Protein AF-A0A2V5QAB8-F1 (afdb_monomer_lite)

pLDDT: mean 71.93, std 19.82, range [36.09, 95.88]

Sequence (117 aa):
MLPFRSSHSIHWGWLVWLLSVALC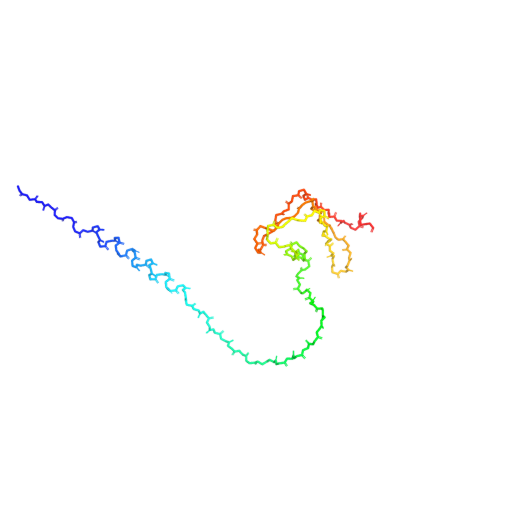VLISAPYVAGQSKGHKKKGRGGAATPTTSPGEQSLTNIPLPIGHEAKGLVFPDFDAEGHLRGRFEAGTAHRIDQEHIGFQQLKITTYTPDNQP

Secondary structure (DSSP, 8-state):
--PPP--SHHHHHHHHHHHHHHHHHHHT----------------S--------TTSTTTS---PPBT-EEEEEEEEEE-TTS-EEEEEEEEEEEE-SSS-EEEEEEEEEE--TTT--

Radius of gyration: 28.08 Å; chains: 1; bounding box: 90×66×29 Å

Foldseek 3Di:
DDDDDDPDPVVVVVVVVVVVVVVVVVVPDPPDDDDDDDDDDDDDDDDDDPPDPLPPPWDFPDPADAPDKDAFDKAFRADPVGFTQWMKTFRMWHHPDNGDIDGHPIDIGGDDPVRGD

Structure (mmCIF, N/CA/C/O backbone):
data_AF-A0A2V5QAB8-F1
#
_entry.id   AF-A0A2V5QAB8-F1
#
loop_
_atom_site.group_PDB
_atom_site.id
_atom_site.type_symbol
_atom_site.label_atom_id
_atom_site.label_alt_id
_atom_site.label_comp_id
_atom_site.label_asym_id
_atom_site.label_entity_id
_atom_site.label_seq_id
_atom_site.pdbx_PDB_ins_code
_atom_site.Cartn_x
_atom_site.Cartn_y
_atom_site.Cartn_z
_atom_site.occupancy
_atom_site.B_iso_or_equiv
_atom_site.auth_seq_id
_atom_site.auth_comp_id
_atom_site.auth_asym_id
_atom_site.auth_atom_id
_atom_site.pdbx_PDB_model_num
ATOM 1 N N . MET A 1 1 ? -69.286 32.115 0.124 1.00 43.78 1 MET A N 1
ATOM 2 C CA . MET A 1 1 ? -69.188 30.674 0.442 1.00 43.78 1 MET A CA 1
ATOM 3 C C . MET A 1 1 ? -68.805 29.935 -0.823 1.00 43.78 1 MET A C 1
ATOM 5 O O . MET A 1 1 ? -69.544 30.075 -1.782 1.00 43.78 1 MET A O 1
ATOM 9 N N . LEU A 1 2 ? -67.663 29.237 -0.822 1.00 45.50 2 LEU A N 1
ATOM 10 C CA . LEU A 1 2 ? -67.316 28.061 -1.643 1.00 45.50 2 LEU A CA 1
ATOM 11 C C . LEU A 1 2 ? -65.859 27.678 -1.298 1.00 45.50 2 LEU A C 1
ATOM 13 O O . LEU A 1 2 ? -64.961 28.462 -1.603 1.00 45.50 2 LEU A O 1
ATOM 17 N N . PRO A 1 3 ? -65.584 26.530 -0.652 1.00 57.19 3 PRO A N 1
ATOM 18 C CA . PRO A 1 3 ? -64.226 26.010 -0.571 1.00 57.19 3 PRO A CA 1
ATOM 19 C C . PRO A 1 3 ? -63.916 25.163 -1.814 1.00 57.19 3 PRO A C 1
ATOM 21 O O . PRO A 1 3 ? -64.606 24.188 -2.114 1.00 57.19 3 PRO A O 1
ATOM 24 N N . PHE A 1 4 ? -62.856 25.536 -2.531 1.00 45.97 4 PHE A N 1
ATOM 25 C CA . PHE A 1 4 ? -62.254 24.723 -3.585 1.00 45.97 4 PHE A CA 1
ATOM 26 C C . PHE A 1 4 ? -61.563 23.507 -2.942 1.00 45.97 4 PHE A C 1
ATOM 28 O O . PHE A 1 4 ? -60.642 23.654 -2.141 1.00 45.97 4 PHE A O 1
ATOM 35 N N . ARG A 1 5 ? -62.026 22.298 -3.279 1.00 54.97 5 ARG A N 1
ATOM 36 C CA . ARG A 1 5 ? -61.388 21.022 -2.920 1.00 54.97 5 ARG A CA 1
ATOM 37 C C . ARG A 1 5 ? -60.183 20.778 -3.833 1.00 54.97 5 ARG A C 1
ATOM 39 O O . ARG A 1 5 ? -60.354 20.574 -5.031 1.00 54.97 5 ARG A O 1
ATOM 46 N N . SER A 1 6 ? -58.981 20.731 -3.268 1.00 51.88 6 SER A N 1
ATOM 47 C CA . SER A 1 6 ? -57.760 20.273 -3.940 1.00 51.88 6 SER A CA 1
ATOM 48 C C . SER A 1 6 ? -57.514 18.779 -3.658 1.00 51.88 6 SER A C 1
ATOM 50 O O . SER A 1 6 ? -56.780 18.406 -2.751 1.00 51.88 6 SER A O 1
ATOM 52 N N . SER A 1 7 ? -58.119 17.889 -4.453 1.00 57.47 7 SER A N 1
ATOM 53 C CA . SER A 1 7 ? -57.958 16.420 -4.340 1.00 57.47 7 SER A CA 1
ATOM 54 C C . SER A 1 7 ? -56.920 15.833 -5.309 1.00 57.47 7 SER A C 1
ATOM 56 O O . SER A 1 7 ? -57.168 14.806 -5.928 1.00 57.47 7 SER A O 1
ATOM 58 N N . HIS A 1 8 ? -55.749 16.461 -5.472 1.00 56.16 8 HIS A N 1
ATOM 59 C CA . HIS A 1 8 ? -54.740 15.962 -6.427 1.00 56.16 8 HIS A CA 1
ATOM 60 C C . HIS A 1 8 ? -53.346 15.680 -5.842 1.00 56.16 8 HIS A C 1
ATOM 62 O O . HIS A 1 8 ? -52.572 14.981 -6.489 1.00 56.16 8 HIS A O 1
ATOM 68 N N . SER A 1 9 ? -53.003 16.130 -4.626 1.00 57.88 9 SER A N 1
ATOM 69 C CA . SER A 1 9 ? -51.629 15.936 -4.114 1.00 57.88 9 SER A CA 1
ATOM 70 C C . SER A 1 9 ? -51.402 14.603 -3.385 1.00 57.88 9 SER A C 1
ATOM 72 O O . SER A 1 9 ? -50.271 14.131 -3.314 1.00 57.88 9 SER A O 1
ATOM 74 N N . ILE A 1 10 ? -52.462 13.971 -2.868 1.00 57.19 10 ILE A N 1
ATOM 75 C CA . ILE A 1 10 ? -52.356 12.730 -2.077 1.00 57.19 10 ILE A CA 1
ATOM 76 C C . ILE A 1 10 ? -52.110 11.514 -2.983 1.00 57.19 10 ILE A C 1
ATOM 78 O O . ILE A 1 10 ? -51.326 10.630 -2.649 1.00 57.19 10 ILE A O 1
ATOM 82 N N . HIS A 1 11 ? -52.721 11.493 -4.170 1.00 60.16 11 HIS A N 1
ATOM 83 C CA . HIS A 1 11 ? -52.595 10.375 -5.107 1.00 60.16 11 HIS A CA 1
ATOM 84 C C . HIS A 1 11 ? -51.217 10.311 -5.778 1.00 60.16 11 HIS A C 1
ATOM 86 O O . HIS A 1 11 ? -50.732 9.221 -6.067 1.00 60.16 11 HIS A O 1
ATOM 92 N N . TRP A 1 12 ? -50.561 11.460 -5.975 1.00 62.31 12 TRP A N 1
ATOM 93 C CA . TRP A 1 12 ? -49.253 11.533 -6.629 1.00 62.31 12 TRP A CA 1
ATOM 94 C C . TRP A 1 12 ? -48.128 10.978 -5.751 1.00 62.31 12 TRP A C 1
ATOM 96 O O . TRP A 1 12 ? -47.338 10.153 -6.203 1.00 62.31 12 TRP A O 1
ATOM 106 N N . GLY A 1 13 ? -48.096 11.359 -4.468 1.00 67.75 13 GLY A N 1
ATOM 107 C CA . GLY A 1 13 ? -47.101 10.843 -3.523 1.00 67.75 13 GLY A CA 1
ATOM 108 C C . GLY A 1 13 ? -47.231 9.336 -3.299 1.00 67.75 13 GLY A C 1
ATOM 109 O O . GLY A 1 13 ? -46.226 8.630 -3.226 1.00 67.75 13 GLY A O 1
ATOM 110 N N . TRP A 1 14 ? -48.465 8.826 -3.268 1.00 70.50 14 TRP A N 1
ATOM 111 C CA . TRP A 1 14 ? -48.706 7.395 -3.098 1.00 70.50 14 TRP A CA 1
ATOM 112 C C . TRP A 1 14 ? -48.294 6.580 -4.330 1.00 70.50 14 TRP A C 1
ATOM 114 O O . TRP A 1 14 ? -47.691 5.519 -4.184 1.00 70.50 14 TRP A O 1
ATOM 124 N N . LEU A 1 15 ? -48.534 7.106 -5.537 1.00 74.12 15 LEU A N 1
ATOM 125 C CA . LEU A 1 15 ? -48.074 6.496 -6.788 1.00 74.12 15 LEU A CA 1
ATOM 126 C C . LEU A 1 15 ? -46.546 6.401 -6.854 1.00 74.12 15 LEU A C 1
ATOM 128 O O . LEU A 1 15 ? -46.019 5.344 -7.195 1.00 74.12 15 LEU A O 1
ATOM 132 N N . VAL A 1 16 ? -45.836 7.470 -6.480 1.00 73.62 16 VAL A N 1
ATOM 133 C CA . VAL A 1 16 ? -44.363 7.481 -6.456 1.00 73.62 16 VAL A CA 1
ATOM 134 C C . VAL A 1 16 ? -43.822 6.484 -5.428 1.00 73.62 16 VAL A C 1
ATOM 136 O O . VAL A 1 16 ? -42.864 5.763 -5.710 1.00 73.62 16 VAL A O 1
ATOM 139 N N . TRP A 1 17 ? -44.459 6.390 -4.257 1.00 77.00 17 TRP A N 1
ATOM 140 C CA . TRP A 1 17 ? -44.059 5.438 -3.221 1.00 77.00 17 TRP A CA 1
ATOM 141 C C . TRP A 1 17 ? -44.261 3.981 -3.665 1.00 77.00 17 TRP A C 1
ATOM 143 O O . TRP A 1 17 ? -43.343 3.171 -3.540 1.00 77.00 17 TRP A O 1
ATOM 153 N N . LEU A 1 18 ? -45.415 3.657 -4.262 1.00 76.50 18 LEU A N 1
ATOM 154 C CA . LEU A 1 18 ? -45.697 2.315 -4.788 1.00 76.50 18 LEU A CA 1
ATOM 155 C C . LEU A 1 18 ? -44.743 1.923 -5.926 1.00 76.50 18 LEU A C 1
ATOM 157 O O . LEU A 1 18 ? -44.272 0.786 -5.957 1.00 76.50 18 LEU A O 1
ATOM 161 N N . LEU A 1 19 ? -44.419 2.857 -6.827 1.00 76.81 19 LEU A N 1
ATOM 162 C CA . LEU A 1 19 ? -43.476 2.613 -7.922 1.00 76.81 19 LEU A CA 1
ATOM 163 C C . LEU A 1 19 ? -42.063 2.306 -7.397 1.00 76.81 19 LEU A C 1
ATOM 165 O O . LEU A 1 19 ? -41.402 1.400 -7.900 1.00 76.81 19 LEU A O 1
ATOM 169 N N . SER A 1 20 ? -41.620 3.025 -6.361 1.00 74.38 20 SER A N 1
ATOM 170 C CA . SER A 1 20 ? -40.306 2.825 -5.737 1.00 74.38 20 SER A CA 1
ATOM 171 C C . SER A 1 20 ? -40.191 1.449 -5.068 1.00 74.38 20 SER A C 1
ATOM 173 O O . SER A 1 20 ? -39.233 0.714 -5.307 1.00 74.38 20 SER A O 1
ATOM 175 N N . VAL A 1 21 ? -41.214 1.042 -4.305 1.00 76.12 21 VAL A N 1
ATOM 176 C CA . VAL A 1 21 ? -41.249 -0.284 -3.662 1.00 76.12 21 VAL A CA 1
ATOM 177 C C . VAL A 1 21 ? -41.272 -1.407 -4.703 1.00 76.12 21 VAL A C 1
ATOM 179 O O . VAL A 1 21 ? -40.542 -2.388 -4.561 1.00 76.12 21 VAL A O 1
ATOM 182 N N . ALA A 1 22 ? -42.054 -1.262 -5.778 1.00 73.44 22 ALA A N 1
ATOM 183 C CA . ALA A 1 22 ? -42.097 -2.246 -6.859 1.00 73.44 22 ALA A CA 1
ATOM 184 C C . ALA A 1 22 ? -40.731 -2.415 -7.553 1.00 73.44 22 ALA A C 1
ATOM 186 O O . ALA A 1 22 ? -40.336 -3.539 -7.871 1.00 73.44 22 ALA A O 1
ATOM 187 N N . LEU A 1 23 ? -39.980 -1.322 -7.734 1.00 71.88 23 LEU A N 1
ATOM 188 C CA . LEU A 1 23 ? -38.645 -1.361 -8.331 1.00 71.88 23 LEU A CA 1
ATOM 189 C C . LEU A 1 23 ? -37.634 -2.110 -7.442 1.00 71.88 23 LEU A C 1
ATOM 191 O O . LEU A 1 23 ? -36.852 -2.910 -7.952 1.00 71.88 23 LEU A O 1
ATOM 195 N N . CYS A 1 24 ? -37.682 -1.928 -6.118 1.00 65.50 24 CYS A N 1
ATOM 196 C CA . CYS A 1 24 ? -36.811 -2.653 -5.182 1.00 65.50 24 CYS A CA 1
ATOM 197 C C . CYS A 1 24 ? -37.046 -4.174 -5.199 1.00 65.50 24 CY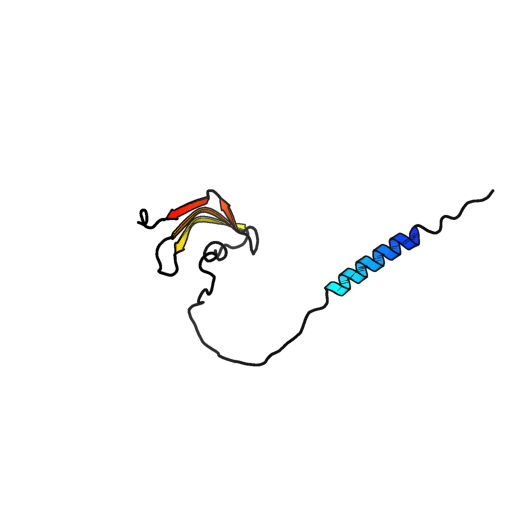S A C 1
ATOM 199 O O . CYS A 1 24 ? -36.097 -4.955 -5.091 1.00 65.50 24 CYS A O 1
ATOM 201 N N . VAL A 1 25 ? -38.299 -4.608 -5.367 1.00 64.38 25 VAL A N 1
ATOM 202 C CA . VAL A 1 25 ? -38.639 -6.039 -5.428 1.0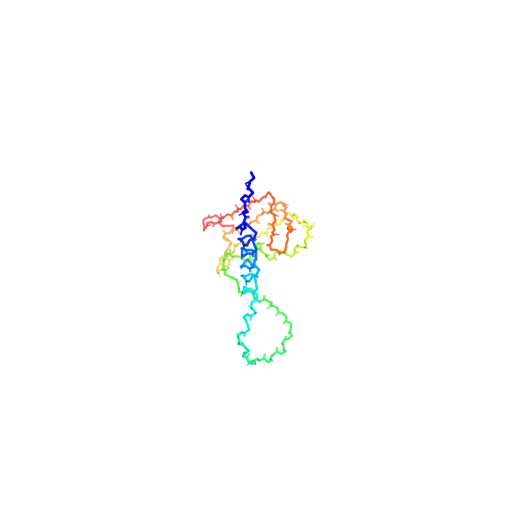0 64.38 25 VAL A CA 1
ATOM 203 C C . VAL A 1 25 ? -38.144 -6.675 -6.733 1.00 64.38 25 VAL A C 1
ATOM 205 O O . VAL A 1 25 ? -37.645 -7.798 -6.707 1.00 64.38 25 VAL A O 1
ATOM 208 N N . LEU A 1 26 ? -38.196 -5.953 -7.858 1.00 59.97 26 LEU A N 1
ATOM 209 C CA . LEU A 1 26 ? -37.738 -6.460 -9.161 1.00 59.97 26 LEU A CA 1
ATOM 210 C C . LEU A 1 26 ? -36.221 -6.709 -9.229 1.00 59.97 26 LEU A C 1
ATOM 212 O O . LEU A 1 26 ? -35.786 -7.592 -9.963 1.00 59.97 26 LEU A O 1
ATOM 216 N N . ILE A 1 27 ? -35.417 -5.985 -8.444 1.00 59.25 27 ILE A N 1
ATOM 217 C CA . ILE A 1 27 ? -33.950 -6.151 -8.409 1.00 59.25 27 ILE A CA 1
ATOM 218 C C . ILE A 1 27 ? -33.536 -7.333 -7.508 1.00 59.25 27 ILE A C 1
ATOM 220 O O . ILE A 1 27 ? -32.417 -7.830 -7.597 1.00 59.25 27 ILE A O 1
ATOM 224 N N . SER A 1 28 ? -34.451 -7.843 -6.680 1.00 53.88 28 SER A N 1
ATOM 225 C CA . SER A 1 28 ? -34.178 -8.918 -5.715 1.00 53.88 28 SER A CA 1
ATOM 226 C C . SER A 1 28 ? -34.351 -10.333 -6.290 1.00 53.88 28 SER A C 1
ATOM 228 O O . SER A 1 28 ? -34.361 -11.304 -5.534 1.00 53.88 28 SER A O 1
ATOM 230 N N . ALA A 1 29 ? -34.507 -10.484 -7.611 1.00 51.53 29 ALA A N 1
ATOM 231 C CA . ALA A 1 29 ? -34.614 -11.797 -8.240 1.00 51.53 29 ALA A CA 1
ATOM 232 C C . ALA A 1 29 ? -33.272 -12.555 -8.131 1.00 51.53 29 ALA A C 1
ATOM 234 O O . ALA A 1 29 ? -32.268 -12.098 -8.683 1.00 51.53 29 ALA A O 1
ATOM 235 N N . PRO A 1 30 ? -33.218 -13.721 -7.458 1.00 51.75 30 PRO A N 1
ATOM 236 C CA . PRO A 1 30 ? -32.014 -14.530 -7.445 1.00 51.75 30 PRO A CA 1
ATOM 237 C C . PRO A 1 30 ? -31.843 -15.139 -8.837 1.00 51.75 30 PRO A C 1
ATOM 239 O O . PRO A 1 30 ? -32.644 -15.967 -9.276 1.00 51.75 30 PRO A O 1
ATOM 242 N N . TYR A 1 31 ? -30.792 -14.729 -9.544 1.00 50.16 31 TYR A N 1
ATOM 243 C CA . TYR A 1 31 ? -30.365 -15.375 -10.780 1.00 50.16 31 TYR A CA 1
ATOM 244 C C . TYR A 1 31 ? -29.820 -16.773 -10.443 1.00 50.16 31 TYR A C 1
ATOM 246 O O . TYR A 1 31 ? -28.623 -16.970 -10.251 1.00 50.16 31 TYR A O 1
ATOM 254 N N . VAL A 1 32 ? -30.711 -17.759 -10.313 1.00 53.28 32 VAL A N 1
ATOM 255 C CA . VAL A 1 32 ? -30.353 -19.181 -10.279 1.00 53.28 32 VAL A CA 1
ATOM 256 C C . VAL A 1 32 ? -30.533 -19.723 -11.687 1.00 53.28 32 VAL A C 1
ATOM 258 O O . VAL A 1 32 ? -31.614 -20.151 -12.082 1.00 53.28 32 VAL A O 1
ATOM 261 N N . ALA A 1 33 ? -29.444 -19.705 -12.449 1.00 46.62 33 ALA A N 1
ATOM 262 C CA . ALA A 1 33 ? -29.329 -20.433 -13.699 1.00 46.62 33 ALA A CA 1
ATOM 263 C C . ALA A 1 33 ? -28.027 -21.245 -13.691 1.00 46.62 33 ALA A C 1
ATOM 265 O O . ALA A 1 33 ? -26.935 -20.691 -13.763 1.00 46.62 33 ALA A O 1
ATOM 266 N N . GLY A 1 34 ? -28.172 -22.574 -13.624 1.00 42.88 34 GLY A N 1
ATOM 267 C CA . GLY A 1 34 ? -27.169 -23.517 -14.125 1.00 42.88 34 GLY A CA 1
ATOM 268 C C . GLY A 1 34 ? -26.392 -24.331 -13.090 1.00 42.88 34 GLY A C 1
ATOM 269 O O . GLY A 1 34 ? -25.188 -24.159 -12.941 1.00 42.88 34 GLY A O 1
ATOM 270 N N . GLN A 1 35 ? -27.040 -25.320 -12.462 1.00 44.91 35 GLN A N 1
ATOM 271 C CA . GLN A 1 35 ? -26.322 -26.502 -11.973 1.00 44.91 35 GLN A CA 1
ATOM 272 C C . GLN A 1 35 ? -25.753 -27.275 -13.172 1.00 44.91 35 GLN A C 1
ATOM 274 O O . GLN A 1 35 ? -26.518 -27.800 -13.981 1.00 44.91 35 GLN A O 1
ATOM 279 N N . SER A 1 36 ? -24.432 -27.446 -13.236 1.00 44.00 36 SER A N 1
ATOM 280 C CA . SER A 1 36 ? -23.839 -28.589 -13.932 1.00 44.00 36 SER A CA 1
ATOM 281 C C . SER A 1 36 ? -23.093 -29.466 -12.927 1.00 44.00 36 SER A C 1
ATOM 283 O O . SER A 1 36 ? -22.312 -29.019 -12.089 1.00 44.00 36 SER A O 1
ATOM 285 N N . LYS A 1 37 ? -23.465 -30.745 -12.949 1.00 44.56 37 LYS A N 1
ATOM 286 C CA . LYS A 1 37 ? -22.932 -31.818 -12.117 1.00 44.56 37 LYS A CA 1
ATOM 287 C C . LYS A 1 37 ? -21.467 -32.083 -12.462 1.00 44.56 37 LYS A C 1
ATOM 289 O O . LYS A 1 37 ? -21.156 -32.370 -13.609 1.00 44.56 37 LYS A O 1
ATOM 294 N N . GLY A 1 38 ? -20.662 -32.233 -11.411 1.00 43.19 38 GLY A N 1
ATOM 295 C CA . GLY A 1 38 ? -19.709 -33.337 -11.317 1.00 43.19 38 GLY A CA 1
ATOM 296 C C . GLY A 1 38 ? -18.235 -32.972 -11.446 1.00 43.19 38 GLY A C 1
ATOM 297 O O . GLY A 1 38 ? -17.717 -32.892 -12.545 1.00 43.19 38 GLY A O 1
ATOM 298 N N . HIS A 1 39 ? -17.520 -32.958 -10.317 1.00 37.09 39 HIS A N 1
ATOM 299 C CA . HIS A 1 39 ? -16.547 -34.019 -10.041 1.00 37.09 39 HIS A CA 1
ATOM 300 C C . HIS A 1 39 ? -16.125 -34.000 -8.565 1.00 37.09 39 HIS A C 1
ATOM 302 O O . HIS A 1 39 ? -15.575 -33.024 -8.061 1.00 37.09 39 HIS A O 1
ATOM 308 N N . LYS A 1 40 ? -16.343 -35.115 -7.857 1.00 46.06 40 LYS A N 1
ATOM 309 C CA . LYS A 1 40 ? -15.636 -35.403 -6.604 1.00 46.06 40 LYS A CA 1
ATOM 310 C C . LYS A 1 40 ? -14.153 -35.576 -6.940 1.00 46.06 40 LYS A C 1
ATOM 312 O O . LYS A 1 40 ? -13.810 -36.463 -7.722 1.00 46.06 40 LYS A O 1
ATOM 317 N N . LYS A 1 41 ? -13.269 -34.855 -6.252 1.00 38.88 41 LYS A N 1
ATOM 318 C CA . LYS A 1 41 ? -11.955 -35.402 -5.898 1.00 38.88 41 LYS A CA 1
ATOM 319 C C . LYS A 1 41 ? -11.541 -34.912 -4.515 1.00 38.88 41 LYS A C 1
ATOM 321 O O . LYS A 1 41 ? -11.163 -33.770 -4.307 1.00 38.88 41 LYS A O 1
ATOM 326 N N . LYS A 1 42 ? -11.657 -35.833 -3.560 1.00 46.19 42 LYS A N 1
ATOM 327 C CA . LYS A 1 42 ? -11.025 -35.780 -2.245 1.00 46.19 42 LYS A CA 1
ATOM 328 C C . LYS A 1 42 ? -9.514 -35.836 -2.486 1.00 46.19 42 LYS A C 1
ATOM 330 O O . LYS A 1 42 ? -9.002 -36.891 -2.848 1.00 46.19 42 LYS A O 1
ATOM 335 N N . GLY A 1 43 ? -8.837 -34.703 -2.340 1.00 36.09 43 GLY A N 1
ATOM 336 C CA . GLY A 1 43 ? -7.387 -34.562 -2.434 1.00 36.09 43 GLY A CA 1
ATOM 337 C C . GLY A 1 43 ? -6.902 -33.760 -1.238 1.00 36.09 43 GLY A C 1
ATOM 338 O O . GLY A 1 43 ? -7.423 -32.695 -0.937 1.00 36.09 43 GLY A O 1
ATOM 339 N N . ARG A 1 44 ? -5.988 -34.357 -0.492 1.00 42.81 44 ARG A N 1
ATOM 340 C CA . ARG A 1 44 ? -5.520 -33.955 0.826 1.00 42.81 44 ARG A CA 1
ATOM 341 C C . ARG A 1 44 ? -4.263 -33.106 0.656 1.00 42.81 44 ARG A C 1
ATOM 343 O O . ARG A 1 44 ? -3.312 -33.610 0.083 1.00 42.81 44 ARG A O 1
ATOM 350 N N . GLY A 1 45 ? -4.262 -31.904 1.233 1.00 38.75 45 GLY A N 1
ATOM 351 C CA . GLY A 1 45 ? -3.057 -31.158 1.607 1.00 38.75 45 GLY A CA 1
ATOM 352 C C . GLY A 1 45 ? -2.325 -30.397 0.496 1.00 38.75 45 GLY A C 1
ATOM 353 O O . GLY A 1 45 ? -1.974 -30.961 -0.529 1.00 38.75 45 GLY A O 1
ATOM 354 N N . GLY A 1 46 ? -1.999 -29.140 0.813 1.00 44.88 46 GLY A N 1
ATOM 355 C CA . GLY A 1 46 ? -0.800 -28.455 0.327 1.00 44.88 46 GLY A CA 1
ATOM 356 C C . GLY A 1 46 ? -0.937 -27.658 -0.970 1.00 44.88 46 GLY A C 1
ATOM 357 O O . GLY A 1 46 ? -1.304 -28.199 -2.001 1.00 44.88 46 GLY A O 1
ATOM 358 N N . ALA A 1 47 ? -0.525 -26.390 -0.887 1.00 44.22 47 ALA A N 1
ATOM 359 C CA . ALA A 1 47 ? -0.289 -25.438 -1.974 1.00 44.22 47 ALA A CA 1
ATOM 360 C C . ALA A 1 47 ? -1.540 -24.899 -2.691 1.00 44.22 47 ALA A C 1
ATOM 362 O O . ALA A 1 47 ? -1.936 -25.360 -3.758 1.00 44.22 47 ALA A O 1
ATOM 363 N N . ALA A 1 48 ? -2.108 -23.828 -2.129 1.00 46.09 48 ALA A N 1
ATOM 364 C CA . ALA A 1 48 ? -2.856 -22.867 -2.927 1.00 46.09 48 ALA A CA 1
ATOM 365 C C . ALA A 1 48 ? -1.884 -22.242 -3.939 1.00 46.09 48 ALA A C 1
ATOM 367 O O . ALA A 1 48 ? -0.962 -21.523 -3.563 1.00 46.09 48 ALA A O 1
ATOM 368 N N 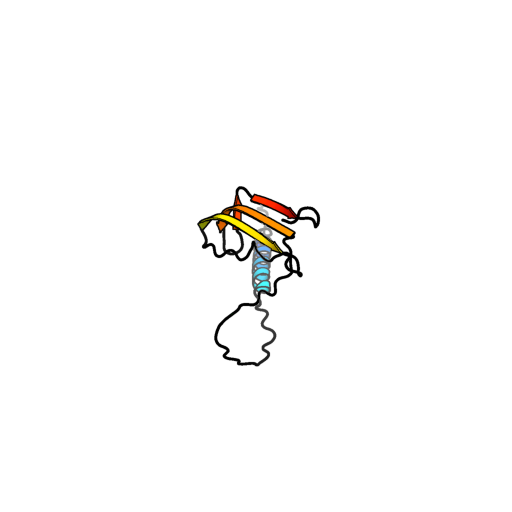. THR A 1 49 ? -2.056 -22.571 -5.213 1.00 41.91 49 THR A N 1
ATOM 369 C CA . THR A 1 49 ? -1.409 -21.885 -6.330 1.00 41.91 49 THR A CA 1
ATOM 370 C C . THR A 1 49 ? -2.096 -20.524 -6.483 1.00 41.91 49 THR A C 1
ATOM 372 O O . THR A 1 49 ? -3.290 -20.511 -6.793 1.00 41.91 49 THR A O 1
ATOM 375 N N . PRO A 1 50 ? -1.427 -19.377 -6.266 1.00 45.59 50 PRO A N 1
ATOM 376 C CA . PRO A 1 50 ? -2.039 -18.099 -6.584 1.00 45.59 50 PRO A CA 1
ATOM 377 C C . PRO A 1 50 ? -1.993 -17.934 -8.105 1.00 45.59 50 PRO A C 1
ATOM 379 O O . PRO A 1 50 ? -0.972 -17.563 -8.675 1.00 45.59 50 PRO A O 1
ATOM 382 N N . THR A 1 51 ? -3.097 -18.253 -8.781 1.00 44.41 51 THR A N 1
ATOM 383 C CA . THR A 1 51 ? -3.351 -17.721 -10.125 1.00 44.41 51 THR A CA 1
ATOM 384 C C . THR A 1 51 ? -3.876 -16.308 -9.930 1.00 44.41 51 THR A C 1
ATOM 386 O O . THR A 1 51 ? -5.075 -16.085 -9.785 1.00 44.41 51 THR A O 1
ATOM 389 N N . THR A 1 52 ? -2.964 -15.355 -9.843 1.00 45.69 52 THR A N 1
ATOM 390 C CA . THR A 1 52 ? -3.283 -13.931 -9.849 1.00 45.69 52 THR A CA 1
ATOM 391 C C . THR A 1 52 ? -2.370 -13.303 -10.887 1.00 45.69 52 THR A C 1
ATOM 393 O O . THR A 1 52 ? -1.214 -13.698 -11.016 1.00 45.69 52 THR A O 1
ATOM 396 N N . SER A 1 53 ? -2.928 -12.393 -11.680 1.00 45.09 53 SER A N 1
ATOM 397 C CA . SER A 1 53 ? -2.209 -11.650 -12.711 1.00 45.09 53 SER A CA 1
ATOM 398 C C . SER A 1 53 ? -0.917 -11.027 -12.135 1.00 45.09 53 SER A C 1
ATOM 400 O O . SER A 1 53 ? -0.971 -10.575 -10.985 1.00 45.09 53 SER A O 1
ATOM 402 N N . PRO A 1 54 ? 0.206 -10.950 -12.887 1.00 46.28 54 PRO A N 1
ATOM 403 C CA . PRO A 1 54 ? 1.534 -10.521 -12.403 1.00 46.28 54 PRO A CA 1
ATOM 404 C C . PRO A 1 54 ? 1.667 -9.058 -11.920 1.00 46.28 54 PRO A C 1
ATOM 406 O O . PRO A 1 54 ? 2.744 -8.476 -11.996 1.00 46.28 54 PRO A O 1
ATOM 409 N N . GLY A 1 55 ? 0.588 -8.416 -11.473 1.00 50.97 55 GLY A N 1
ATOM 410 C CA . GLY A 1 55 ? 0.594 -7.038 -10.974 1.00 50.97 55 GLY A CA 1
ATOM 411 C C . GLY A 1 55 ? -0.288 -6.781 -9.750 1.00 50.97 55 GLY A C 1
ATOM 412 O O . GLY A 1 55 ? -0.231 -5.691 -9.192 1.00 50.97 55 GLY A O 1
ATOM 413 N N . GLU A 1 56 ? -1.086 -7.753 -9.294 1.00 52.56 56 GLU A N 1
ATOM 414 C CA . GLU A 1 56 ? -2.066 -7.552 -8.204 1.00 52.56 56 GLU A CA 1
ATOM 415 C C . GLU A 1 56 ? -1.686 -8.296 -6.906 1.00 52.56 56 GLU A C 1
ATOM 417 O O . GLU A 1 56 ? -2.434 -8.310 -5.931 1.00 52.56 56 GLU A O 1
ATOM 422 N N . GLN A 1 57 ? -0.522 -8.950 -6.877 1.00 58.00 57 GLN A N 1
ATOM 423 C CA . GLN A 1 57 ? -0.318 -10.144 -6.053 1.00 58.00 57 GLN A CA 1
ATOM 424 C C . GLN A 1 57 ? 0.004 -9.968 -4.566 1.00 58.00 57 GLN A C 1
ATOM 426 O O . GLN A 1 57 ? -0.006 -10.974 -3.861 1.00 58.00 57 GLN A O 1
ATOM 431 N N . SER A 1 58 ? 0.253 -8.771 -4.035 1.00 61.91 58 SER A N 1
ATOM 432 C CA . SER A 1 58 ? 0.865 -8.689 -2.691 1.00 61.91 58 SER A CA 1
ATOM 433 C C . SER A 1 58 ? 0.105 -7.853 -1.660 1.00 61.91 58 SER A C 1
ATOM 435 O O . SER A 1 58 ? 0.128 -8.164 -0.471 1.00 61.91 58 SER A O 1
ATOM 437 N N . LEU A 1 59 ? -0.628 -6.824 -2.087 1.00 66.25 59 LEU A N 1
ATOM 438 C CA . LEU A 1 59 ? -1.184 -5.836 -1.151 1.00 66.25 59 LEU A CA 1
ATOM 439 C C . LEU A 1 59 ? -2.589 -6.183 -0.634 1.00 66.25 59 LEU A C 1
ATOM 441 O O . LEU A 1 59 ? -2.979 -5.712 0.429 1.00 66.25 59 LEU A O 1
ATOM 445 N N . THR A 1 60 ? -3.347 -7.021 -1.343 1.00 65.31 60 THR A N 1
ATOM 446 C CA . THR A 1 60 ? -4.735 -7.390 -0.996 1.00 65.31 60 THR A CA 1
ATOM 447 C C . THR A 1 60 ? -4.833 -8.611 -0.074 1.00 65.31 60 THR A C 1
ATOM 449 O O . THR A 1 60 ? -5.775 -8.719 0.712 1.00 65.31 60 THR A O 1
ATOM 452 N N . ASN A 1 61 ? -3.835 -9.501 -0.087 1.00 72.25 61 ASN A N 1
ATOM 453 C CA . ASN A 1 61 ? -3.849 -10.776 0.649 1.00 72.25 61 ASN A CA 1
ATOM 454 C C . ASN A 1 61 ? -3.092 -10.738 1.991 1.00 72.25 61 ASN A C 1
ATOM 456 O O . ASN A 1 61 ? -2.584 -11.758 2.455 1.00 72.25 61 ASN A O 1
ATOM 460 N N . ILE A 1 62 ? -2.988 -9.574 2.634 1.00 81.94 62 ILE A N 1
ATOM 461 C CA . ILE A 1 62 ? -2.262 -9.443 3.906 1.00 81.94 62 ILE A CA 1
ATOM 462 C C . ILE A 1 62 ? -3.129 -10.016 5.043 1.00 81.94 62 ILE A C 1
ATOM 464 O O . ILE A 1 62 ? -4.212 -9.489 5.279 1.00 81.94 62 ILE A O 1
ATOM 468 N N . PRO A 1 63 ? -2.715 -11.047 5.800 1.00 82.56 63 PRO A N 1
ATOM 469 C CA . PRO A 1 63 ? -3.557 -11.683 6.820 1.00 82.56 63 PRO A CA 1
ATOM 4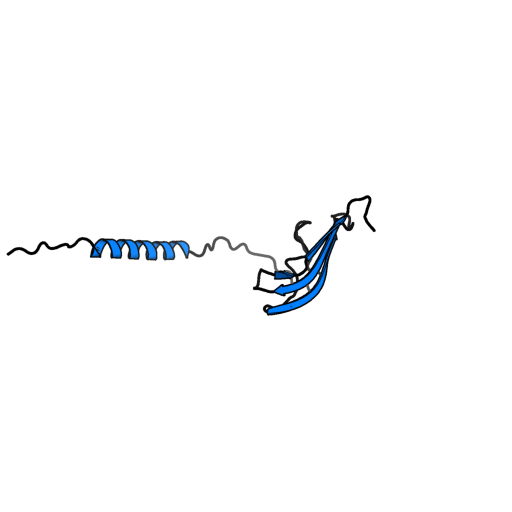70 C C . PRO A 1 63 ? -3.655 -10.847 8.114 1.00 82.56 63 PRO A C 1
ATOM 472 O O . PRO A 1 63 ? -3.228 -11.266 9.186 1.00 82.56 63 PRO A O 1
ATOM 475 N N . LEU A 1 64 ? -4.216 -9.642 8.011 1.00 87.19 64 LEU A N 1
ATOM 476 C CA . LEU A 1 64 ? -4.497 -8.734 9.120 1.00 87.19 64 LEU A CA 1
ATOM 477 C C . LEU A 1 64 ? -5.981 -8.805 9.500 1.00 87.19 64 LEU A C 1
ATOM 479 O O . LEU A 1 64 ? -6.820 -8.499 8.645 1.00 87.19 64 LEU A O 1
ATOM 483 N N . PRO A 1 65 ? -6.319 -9.165 10.755 1.00 88.75 65 PRO A N 1
ATOM 484 C CA . PRO A 1 65 ? -7.679 -9.044 11.269 1.00 88.75 65 PRO A CA 1
ATOM 485 C C . PRO A 1 65 ? -8.149 -7.586 11.286 1.00 88.75 65 PRO A C 1
ATOM 487 O O . PRO A 1 65 ? -7.346 -6.665 11.430 1.00 88.75 65 PRO A O 1
ATOM 490 N N . ILE A 1 66 ? -9.461 -7.373 11.190 1.00 89.94 66 ILE A N 1
ATOM 491 C CA . ILE A 1 66 ? -10.061 -6.031 11.239 1.00 89.94 66 ILE A CA 1
ATOM 492 C C . ILE A 1 66 ? -9.691 -5.343 12.562 1.00 89.94 66 ILE A C 1
ATOM 494 O O . ILE A 1 66 ? -9.709 -5.968 13.627 1.00 89.94 66 ILE A O 1
ATOM 498 N N . GLY A 1 67 ? -9.313 -4.064 12.483 1.00 85.12 67 GLY A N 1
ATOM 499 C CA . GLY A 1 67 ? -8.907 -3.263 13.641 1.00 85.12 67 GLY A CA 1
ATOM 500 C C . GLY A 1 67 ? -7.508 -3.572 14.186 1.00 85.12 67 GLY A C 1
ATOM 501 O O . GLY A 1 67 ? -7.117 -2.980 15.188 1.00 85.12 67 GLY A O 1
ATOM 502 N N . HIS A 1 68 ? -6.754 -4.475 13.548 1.00 89.12 68 HIS A N 1
ATOM 503 C CA . HIS A 1 68 ? -5.363 -4.743 13.903 1.00 89.12 68 HIS A CA 1
ATOM 504 C C . HIS A 1 68 ? -4.400 -3.976 13.006 1.00 89.12 68 HIS A C 1
ATOM 506 O O . HIS A 1 68 ? -4.653 -3.740 11.821 1.00 89.12 68 HIS A O 1
ATOM 512 N N . GLU A 1 69 ? -3.266 -3.635 13.604 1.00 91.69 69 GLU A N 1
ATOM 513 C CA . GLU A 1 69 ? -2.165 -2.926 12.979 1.00 91.69 69 GLU A CA 1
ATOM 514 C C . GLU A 1 69 ? -0.942 -3.846 12.880 1.00 91.69 69 GLU A C 1
ATOM 516 O O . GLU A 1 69 ? -0.625 -4.578 13.821 1.00 91.69 69 GLU A O 1
ATOM 521 N N . ALA A 1 70 ? -0.226 -3.780 11.760 1.00 91.50 70 ALA A N 1
ATOM 522 C CA . ALA A 1 70 ? 1.127 -4.303 11.621 1.00 91.50 70 ALA A CA 1
ATOM 523 C C . ALA A 1 70 ? 2.087 -3.200 11.185 1.00 91.50 70 ALA A C 1
ATOM 525 O O . ALA A 1 70 ? 1.705 -2.246 10.511 1.00 91.50 70 ALA A O 1
ATOM 526 N N . LYS A 1 71 ? 3.356 -3.350 11.560 1.00 94.56 71 LYS A N 1
ATOM 527 C CA . LYS A 1 71 ? 4.405 -2.362 11.310 1.00 94.56 71 LYS A CA 1
ATOM 528 C C . LYS A 1 71 ? 5.512 -2.945 10.449 1.00 94.56 71 LYS A C 1
ATOM 530 O O . LYS A 1 71 ? 5.794 -4.137 10.542 1.00 94.56 71 LYS A O 1
ATOM 535 N N . GLY A 1 72 ? 6.149 -2.086 9.657 1.00 92.50 72 GLY A N 1
ATOM 536 C CA . GLY A 1 72 ? 7.326 -2.440 8.860 1.00 92.50 72 GLY A CA 1
ATOM 537 C C . GLY A 1 72 ? 7.065 -3.537 7.827 1.00 92.50 72 GLY A C 1
ATOM 538 O O . GLY A 1 72 ? 7.908 -4.412 7.643 1.00 92.50 72 GLY A O 1
ATOM 539 N N . LEU A 1 73 ? 5.894 -3.528 7.186 1.00 91.19 73 LEU A N 1
ATOM 540 C CA . LEU A 1 73 ? 5.579 -4.509 6.149 1.00 91.19 73 LEU A CA 1
ATOM 541 C C . LEU A 1 73 ? 6.354 -4.193 4.872 1.00 91.19 73 LEU A C 1
ATOM 543 O O . LEU A 1 73 ? 6.417 -3.039 4.449 1.00 91.19 73 LEU A O 1
ATOM 547 N N . VAL A 1 74 ? 6.909 -5.227 4.243 1.00 92.81 74 VAL A N 1
ATOM 548 C CA . VAL A 1 74 ? 7.624 -5.116 2.970 1.00 92.81 74 VAL A CA 1
ATOM 549 C C . VAL A 1 74 ? 7.061 -6.140 1.995 1.00 92.81 74 VAL A C 1
ATOM 551 O O . VAL A 1 74 ? 7.061 -7.336 2.278 1.00 92.81 74 VAL A O 1
ATOM 554 N N . PHE A 1 75 ? 6.604 -5.662 0.843 1.00 91.62 75 PHE A N 1
ATOM 555 C CA . PHE A 1 75 ? 6.021 -6.462 -0.227 1.00 91.62 75 PHE A CA 1
ATOM 556 C C . PHE A 1 75 ? 6.894 -6.350 -1.475 1.00 91.62 75 PHE A C 1
ATOM 558 O O . PHE A 1 75 ? 6.869 -5.308 -2.133 1.00 91.62 75 PHE A O 1
ATOM 565 N N . PRO A 1 76 ? 7.699 -7.369 -1.802 1.00 92.19 76 PRO A N 1
ATOM 566 C CA . PRO A 1 76 ? 8.440 -7.387 -3.054 1.00 92.19 76 PRO A CA 1
ATOM 567 C C . PRO A 1 76 ? 7.498 -7.625 -4.242 1.00 92.19 76 PRO A C 1
ATOM 569 O O . PRO A 1 76 ? 6.498 -8.337 -4.119 1.00 92.19 76 PRO A O 1
ATOM 572 N N . ASP A 1 77 ? 7.843 -7.026 -5.377 1.00 89.38 77 ASP A N 1
ATOM 573 C CA . ASP A 1 77 ? 7.203 -7.233 -6.675 1.00 89.38 77 ASP A CA 1
ATOM 574 C C . ASP A 1 77 ? 8.205 -7.894 -7.623 1.00 89.38 77 ASP A C 1
ATOM 576 O O . ASP A 1 77 ? 9.320 -7.390 -7.802 1.00 89.38 77 ASP A O 1
ATOM 580 N N . PHE A 1 78 ? 7.815 -9.026 -8.201 1.00 89.56 78 PHE A N 1
ATOM 581 C CA . PHE A 1 78 ? 8.664 -9.851 -9.055 1.00 89.56 78 PHE A CA 1
ATOM 582 C C . PHE A 1 78 ? 8.078 -9.947 -10.466 1.00 89.56 78 PHE A C 1
ATOM 584 O O . PHE A 1 78 ? 6.859 -9.960 -10.637 1.00 89.56 78 PHE A O 1
ATOM 591 N N . ASP A 1 79 ? 8.939 -10.010 -11.484 1.00 88.31 79 ASP A N 1
ATOM 592 C CA . ASP A 1 79 ? 8.509 -10.345 -12.846 1.00 88.31 79 ASP A CA 1
ATOM 593 C C . ASP A 1 79 ? 8.225 -11.851 -12.999 1.00 88.31 79 ASP A C 1
ATOM 595 O O . ASP A 1 79 ? 8.357 -12.637 -12.056 1.00 88.31 79 ASP A O 1
ATOM 599 N N . ALA A 1 80 ? 7.793 -12.254 -14.197 1.00 89.00 80 ALA A N 1
ATOM 600 C CA . ALA A 1 80 ? 7.483 -13.649 -14.504 1.00 89.00 80 ALA A CA 1
ATOM 601 C C . ALA A 1 80 ? 8.732 -14.550 -14.475 1.00 89.00 80 ALA A C 1
ATOM 603 O O . ALA A 1 80 ? 8.618 -15.764 -14.296 1.00 89.00 80 ALA A O 1
ATOM 604 N N . GLU A 1 81 ? 9.912 -13.955 -14.617 1.00 89.94 81 GLU A N 1
ATOM 605 C CA . GLU A 1 81 ? 11.212 -14.612 -14.584 1.00 89.94 81 GLU A CA 1
ATOM 606 C C . GLU A 1 81 ? 11.791 -14.687 -13.155 1.00 89.94 81 GLU A C 1
ATOM 608 O O . GLU A 1 81 ? 12.746 -15.427 -12.914 1.00 89.94 81 GLU A O 1
ATOM 613 N N . GLY A 1 82 ? 11.184 -13.983 -12.193 1.00 88.31 82 GLY A N 1
ATOM 614 C CA . GLY A 1 82 ? 11.566 -13.953 -10.783 1.00 88.31 82 GLY A CA 1
ATOM 615 C C . GLY A 1 82 ? 12.519 -12.819 -10.389 1.00 88.31 82 GLY A C 1
ATOM 616 O O . GLY A 1 82 ? 13.026 -12.832 -9.265 1.00 88.31 82 GLY A O 1
ATOM 617 N N . HIS A 1 83 ? 12.775 -11.834 -11.252 1.00 89.88 83 HIS A N 1
ATOM 618 C CA . HIS A 1 83 ? 13.587 -10.667 -10.905 1.00 89.88 83 HIS A CA 1
ATOM 619 C C . HIS A 1 83 ? 12.781 -9.640 -10.119 1.00 89.88 83 HIS A C 1
ATOM 621 O O . HIS A 1 83 ? 11.596 -9.410 -10.365 1.00 89.88 83 HIS A O 1
ATOM 627 N N . LEU A 1 84 ? 13.451 -8.978 -9.177 1.00 90.25 84 LEU A N 1
ATOM 628 C CA . LEU A 1 84 ? 12.841 -7.946 -8.354 1.00 90.25 84 LEU A CA 1
ATOM 629 C C . LEU A 1 84 ? 12.580 -6.693 -9.201 1.00 90.25 84 LEU A C 1
ATOM 631 O O . LEU A 1 84 ? 13.501 -5.954 -9.548 1.00 90.25 84 LEU A O 1
ATOM 635 N N . ARG A 1 85 ? 11.316 -6.432 -9.520 1.00 92.19 85 ARG A N 1
ATOM 636 C CA . ARG A 1 85 ? 10.877 -5.227 -10.244 1.00 92.19 85 ARG A CA 1
ATOM 637 C C . ARG A 1 85 ? 10.660 -4.049 -9.317 1.00 92.19 85 ARG A C 1
ATOM 639 O O . ARG A 1 85 ? 10.712 -2.897 -9.739 1.00 92.19 85 ARG A O 1
ATOM 646 N N . GLY A 1 86 ? 10.397 -4.326 -8.050 1.00 92.94 86 GLY A N 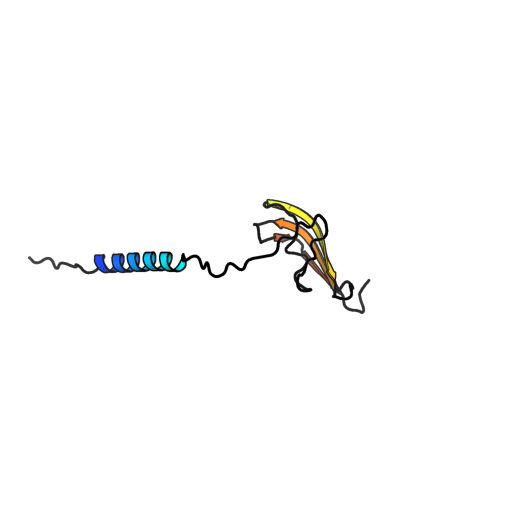1
ATOM 647 C CA . GLY A 1 86 ? 10.151 -3.291 -7.070 1.00 92.94 86 GLY A CA 1
ATOM 648 C C . GLY A 1 86 ? 9.866 -3.844 -5.691 1.00 92.94 86 GLY A C 1
ATOM 649 O O . GLY A 1 86 ? 9.906 -5.048 -5.445 1.00 92.94 86 GLY A O 1
ATOM 650 N N . ARG A 1 87 ? 9.581 -2.933 -4.768 1.00 92.94 87 ARG A N 1
ATOM 651 C CA . ARG A 1 87 ? 9.079 -3.262 -3.438 1.00 92.94 87 ARG A CA 1
ATOM 652 C C . ARG A 1 87 ? 8.232 -2.130 -2.876 1.00 92.94 87 ARG A C 1
ATOM 654 O O . ARG A 1 87 ? 8.509 -0.952 -3.112 1.00 92.94 87 ARG A O 1
ATOM 661 N N . PHE A 1 88 ? 7.245 -2.508 -2.081 1.00 93.25 88 PHE A N 1
ATOM 662 C CA . PHE A 1 88 ? 6.389 -1.614 -1.317 1.00 93.25 88 PHE A CA 1
ATOM 663 C C . PHE A 1 88 ? 6.733 -1.778 0.160 1.00 93.25 88 PHE A C 1
ATOM 665 O O . PHE A 1 88 ? 6.604 -2.866 0.711 1.00 93.25 88 PHE A O 1
ATOM 672 N N . GLU A 1 89 ? 7.182 -0.712 0.806 1.00 94.31 89 GLU A N 1
ATOM 673 C CA . GLU A 1 89 ? 7.507 -0.684 2.230 1.00 94.31 89 GLU A CA 1
ATOM 674 C C . GLU A 1 89 ? 6.474 0.192 2.941 1.00 94.31 89 GLU A C 1
ATOM 676 O O . GLU A 1 89 ? 6.337 1.368 2.614 1.00 94.31 89 GLU A O 1
ATOM 681 N N . ALA A 1 90 ? 5.745 -0.357 3.905 1.00 94.56 90 ALA A N 1
ATOM 682 C CA . ALA A 1 90 ? 4.793 0.387 4.719 1.00 94.56 90 ALA A CA 1
ATOM 683 C C . ALA A 1 90 ? 5.284 0.444 6.166 1.00 94.56 90 ALA A C 1
ATOM 685 O O . ALA A 1 90 ? 5.490 -0.591 6.808 1.00 94.56 90 ALA A O 1
ATOM 686 N N . GLY A 1 91 ? 5.426 1.656 6.708 1.00 95.81 91 GLY A N 1
ATOM 687 C CA . GLY A 1 91 ? 5.728 1.836 8.130 1.00 95.81 91 GLY A CA 1
ATOM 688 C C . GLY A 1 91 ? 4.625 1.253 9.011 1.00 95.81 91 GLY A C 1
ATOM 689 O O . GLY A 1 91 ? 4.905 0.618 10.030 1.00 95.81 91 GLY A O 1
ATOM 690 N N . THR A 1 92 ? 3.371 1.394 8.584 1.00 94.88 92 THR A N 1
ATOM 691 C CA . THR A 1 92 ? 2.206 0.827 9.263 1.00 94.88 92 THR A CA 1
ATOM 692 C C . THR A 1 92 ? 1.146 0.393 8.253 1.00 94.88 92 THR A C 1
ATOM 694 O O . THR A 1 92 ? 0.963 1.041 7.224 1.00 94.88 92 THR A O 1
ATOM 697 N N . ALA A 1 93 ? 0.456 -0.707 8.540 1.00 93.56 93 ALA A N 1
ATOM 698 C CA . ALA A 1 93 ? -0.699 -1.186 7.798 1.00 93.56 93 ALA A CA 1
ATOM 699 C C . ALA A 1 93 ? -1.803 -1.597 8.772 1.00 93.56 93 ALA A C 1
ATOM 701 O O . ALA A 1 93 ? -1.538 -2.299 9.747 1.00 93.56 93 ALA A O 1
ATOM 702 N N . HIS A 1 94 ? -3.039 -1.195 8.499 1.00 94.00 94 HIS A N 1
ATOM 703 C CA . HIS A 1 94 ? -4.192 -1.554 9.320 1.00 94.00 94 HIS A CA 1
ATOM 704 C C . HIS A 1 94 ? -5.377 -1.948 8.443 1.00 94.00 94 HIS A C 1
ATOM 706 O O . HIS A 1 94 ? -5.632 -1.351 7.396 1.00 94.00 94 HIS A O 1
ATOM 712 N N . ARG A 1 95 ? -6.103 -2.980 8.868 1.00 92.25 95 ARG A N 1
ATOM 713 C CA . ARG A 1 95 ? -7.279 -3.488 8.156 1.00 92.25 95 ARG A CA 1
ATOM 714 C C . ARG A 1 95 ? -8.499 -2.641 8.528 1.00 92.25 95 ARG A C 1
ATOM 716 O O . ARG A 1 95 ? -8.925 -2.668 9.686 1.00 92.25 95 ARG A O 1
ATOM 723 N N . ILE A 1 96 ? -9.034 -1.904 7.553 1.00 90.81 96 ILE A N 1
ATOM 724 C CA . ILE A 1 96 ? -10.181 -0.996 7.731 1.00 90.81 96 ILE A CA 1
ATOM 725 C C . ILE A 1 96 ? -11.481 -1.806 7.753 1.00 90.81 96 ILE A C 1
ATOM 727 O O . ILE A 1 96 ? -12.292 -1.674 8.666 1.00 90.81 96 ILE A O 1
ATOM 731 N N . ASP A 1 97 ? -11.643 -2.690 6.774 1.00 90.06 97 ASP A N 1
ATOM 732 C CA . ASP A 1 97 ? -12.755 -3.632 6.642 1.00 90.06 97 ASP A CA 1
ATOM 733 C C . ASP A 1 97 ? -12.258 -4.904 5.936 1.00 90.06 97 ASP A C 1
ATOM 735 O O . ASP A 1 97 ? -11.058 -5.125 5.868 1.00 90.06 97 ASP A O 1
ATOM 739 N N . GLN A 1 98 ? -13.141 -5.773 5.442 1.00 86.94 98 GLN A N 1
ATOM 740 C CA . GLN A 1 98 ? -12.746 -7.050 4.827 1.00 86.94 98 GLN A CA 1
ATOM 741 C C . GLN A 1 98 ? -11.921 -6.890 3.541 1.00 86.94 98 GLN A C 1
ATOM 743 O O . GLN A 1 98 ? -11.098 -7.756 3.243 1.00 86.94 98 GLN A O 1
ATOM 748 N N . GLU A 1 99 ? -12.094 -5.790 2.815 1.00 87.44 99 GLU A N 1
ATOM 749 C CA . GLU A 1 99 ? -11.520 -5.586 1.482 1.00 87.44 99 GLU A CA 1
ATOM 750 C C . GLU A 1 99 ? -10.419 -4.519 1.485 1.00 87.44 99 GLU A C 1
ATOM 752 O O . GLU A 1 99 ? -9.507 -4.563 0.658 1.00 87.44 99 GLU A O 1
ATOM 757 N N . HIS A 1 100 ? -10.429 -3.612 2.463 1.00 88.94 100 HIS A N 1
ATOM 758 C CA . HIS A 1 100 ? -9.545 -2.453 2.482 1.00 88.94 100 HIS A CA 1
ATOM 759 C C . HIS A 1 100 ? -8.472 -2.529 3.572 1.00 88.94 100 HIS A C 1
ATOM 761 O O . HIS A 1 100 ? -8.726 -2.834 4.743 1.00 88.94 100 HIS A O 1
ATOM 767 N N . ILE A 1 101 ? -7.249 -2.174 3.181 1.00 91.19 101 ILE A N 1
ATOM 768 C CA . ILE A 1 101 ? -6.106 -1.980 4.075 1.00 91.19 101 ILE A CA 1
ATOM 769 C C . ILE A 1 101 ? -5.607 -0.556 3.887 1.00 91.19 101 ILE A C 1
ATOM 771 O O . ILE A 1 101 ? -5.305 -0.137 2.770 1.00 91.19 101 ILE A O 1
ATOM 775 N N . GLY A 1 102 ? -5.508 0.180 4.987 1.00 92.19 102 GLY A N 1
ATOM 776 C CA . GLY A 1 102 ? -4.849 1.474 5.009 1.00 92.19 102 GLY A CA 1
ATOM 777 C C . GLY A 1 102 ? -3.359 1.304 5.274 1.00 92.19 102 GLY A C 1
ATOM 778 O O . GLY A 1 102 ? -2.971 0.582 6.193 1.00 92.19 102 GLY A O 1
ATOM 779 N N . PHE A 1 103 ? -2.530 2.005 4.504 1.00 93.56 103 PHE A N 1
ATOM 780 C CA . PHE A 1 103 ? -1.083 2.059 4.700 1.00 93.56 103 PHE A CA 1
ATOM 781 C C . PHE A 1 103 ? -0.660 3.462 5.129 1.00 93.56 103 PHE A C 1
ATOM 783 O O . PHE A 1 103 ? -1.110 4.458 4.559 1.00 93.56 103 PHE A O 1
ATOM 790 N N . GLN A 1 104 ? 0.242 3.547 6.101 1.00 95.12 104 GLN A N 1
ATOM 791 C CA . GLN A 1 104 ? 0.928 4.781 6.469 1.00 95.12 104 GLN A CA 1
ATOM 792 C C . GLN A 1 104 ? 2.428 4.658 6.204 1.00 95.12 104 GLN A C 1
ATOM 794 O O . GLN A 1 104 ? 3.015 3.581 6.325 1.00 95.12 104 GLN A O 1
ATOM 799 N N . GLN A 1 105 ? 3.049 5.796 5.871 1.00 95.88 105 GLN A N 1
ATOM 800 C CA . GLN A 1 105 ? 4.482 5.895 5.563 1.00 95.88 105 GLN A CA 1
ATOM 801 C C . GLN A 1 105 ? 4.893 4.926 4.441 1.00 95.88 105 GLN A C 1
ATOM 803 O O . GLN A 1 105 ? 5.859 4.177 4.572 1.00 95.88 105 GLN A O 1
ATOM 808 N N . LEU A 1 106 ? 4.113 4.917 3.356 1.00 93.56 106 LEU A N 1
ATOM 809 C CA . LEU A 1 106 ? 4.348 4.056 2.204 1.00 93.56 106 LEU A CA 1
ATOM 810 C C . LEU A 1 106 ? 5.532 4.575 1.377 1.00 93.56 106 LEU A C 1
ATOM 812 O O . LEU A 1 106 ? 5.534 5.724 0.932 1.00 93.56 106 LEU A O 1
ATOM 816 N N . LYS A 1 107 ? 6.505 3.705 1.123 1.00 95.50 107 LYS A N 1
ATOM 817 C CA . LYS A 1 107 ? 7.607 3.916 0.187 1.00 95.50 107 LYS A CA 1
ATOM 818 C C . LYS A 1 107 ? 7.536 2.862 -0.910 1.00 95.50 107 LYS A C 1
ATOM 820 O O . LYS A 1 107 ? 7.578 1.667 -0.638 1.00 95.50 107 LYS A O 1
ATOM 825 N N . ILE A 1 108 ? 7.472 3.319 -2.154 1.00 93.62 108 ILE A N 1
ATOM 826 C CA . ILE A 1 108 ? 7.486 2.460 -3.339 1.00 93.62 108 ILE A CA 1
ATOM 827 C C . ILE A 1 108 ? 8.850 2.615 -3.999 1.00 93.62 108 ILE A C 1
ATOM 829 O O . ILE A 1 108 ? 9.287 3.733 -4.267 1.00 93.62 108 ILE A O 1
ATOM 833 N N . THR A 1 109 ? 9.531 1.499 -4.229 1.00 94.31 109 THR A N 1
ATOM 834 C CA . THR A 1 109 ? 10.793 1.461 -4.973 1.00 94.31 109 THR A CA 1
ATOM 835 C C . THR A 1 109 ? 10.578 0.627 -6.224 1.00 94.31 109 THR A C 1
ATOM 837 O O . THR A 1 109 ? 10.081 -0.490 -6.122 1.00 94.31 109 THR A O 1
ATOM 840 N N . THR A 1 110 ? 10.963 1.153 -7.381 1.00 93.94 110 THR A N 1
ATOM 841 C CA . THR A 1 110 ? 10.939 0.432 -8.658 1.00 93.94 110 THR A CA 1
ATOM 842 C C . THR A 1 110 ? 12.368 0.263 -9.140 1.00 93.94 110 THR A C 1
ATOM 844 O O . THR A 1 110 ? 13.153 1.213 -9.102 1.00 93.94 110 THR A O 1
ATOM 847 N N . TYR A 1 111 ? 12.689 -0.940 -9.590 1.00 91.25 111 TYR A N 1
ATOM 848 C CA . TYR A 1 111 ? 13.985 -1.281 -10.138 1.00 91.25 111 TYR A CA 1
ATOM 849 C C . TYR A 1 111 ? 13.919 -1.343 -11.664 1.00 91.25 111 TYR A C 1
ATOM 851 O O . TYR A 1 111 ? 12.940 -1.792 -12.261 1.00 91.25 111 TYR A O 1
ATOM 859 N N . THR A 1 112 ? 14.981 -0.857 -12.284 1.00 89.88 112 THR A N 1
ATOM 860 C CA . THR A 1 112 ? 15.317 -1.033 -13.690 1.00 89.88 112 THR A CA 1
ATOM 861 C C . THR A 1 112 ? 16.443 -2.064 -13.784 1.00 89.88 112 THR A C 1
ATOM 863 O O . THR A 1 112 ? 17.127 -2.312 -12.789 1.00 89.88 112 THR A O 1
ATOM 866 N N . PRO A 1 113 ? 16.698 -2.641 -14.968 1.00 87.00 113 PRO A N 1
ATOM 867 C CA . PRO A 1 113 ? 17.804 -3.584 -15.141 1.00 87.00 113 PRO A CA 1
ATOM 868 C C . PRO A 1 113 ? 19.169 -3.051 -14.667 1.00 87.00 113 PRO A C 1
ATOM 870 O O . PRO A 1 113 ? 19.999 -3.821 -14.204 1.00 87.00 113 PRO A O 1
ATOM 873 N N . ASP A 1 114 ? 19.387 -1.733 -14.723 1.00 86.56 114 ASP A N 1
ATOM 874 C CA . ASP A 1 114 ? 20.661 -1.102 -14.350 1.00 86.56 114 ASP A CA 1
ATOM 875 C C . ASP A 1 114 ? 20.859 -0.912 -12.836 1.00 86.56 114 ASP A C 1
ATOM 877 O O . ASP A 1 114 ? 21.970 -0.622 -12.393 1.00 86.56 114 ASP A O 1
ATOM 881 N N . ASN A 1 115 ? 19.792 -1.000 -12.034 1.00 83.88 115 ASN A N 1
ATOM 882 C CA . ASN A 1 115 ? 19.823 -0.684 -10.600 1.00 83.88 115 ASN A CA 1
ATOM 883 C C . ASN A 1 115 ? 19.278 -1.813 -9.709 1.00 83.88 115 ASN A C 1
ATOM 885 O O . ASN A 1 115 ? 19.059 -1.598 -8.511 1.00 83.88 115 ASN A O 1
ATOM 889 N N . GLN A 1 116 ? 19.044 -2.992 -10.293 1.00 76.38 116 GLN A N 1
ATOM 890 C CA . GLN A 1 116 ? 18.707 -4.193 -9.541 1.00 76.38 116 GLN A CA 1
ATOM 891 C C . GLN A 1 116 ? 19.896 -4.609 -8.649 1.00 76.38 116 GLN A C 1
ATOM 893 O O . GLN A 1 116 ? 21.040 -4.553 -9.107 1.00 76.38 116 GLN A O 1
ATOM 898 N N . PRO A 1 117 ? 19.643 -4.958 -7.372 1.00 73.81 117 PRO A N 1
ATOM 899 C CA . PRO A 1 117 ? 20.672 -5.393 -6.427 1.00 73.81 117 PRO A CA 1
ATOM 900 C C . PRO A 1 117 ? 21.202 -6.807 -6.697 1.00 73.81 117 PRO A C 1
ATOM 902 O O . PRO A 1 117 ? 20.474 -7.616 -7.317 1.00 73.81 117 PRO A O 1
#